Protein AF-A0A916HCC2-F1 (afdb_monomer_lite)

Structure (mmCIF, N/CA/C/O backbone):
data_AF-A0A916HCC2-F1
#
_entry.id   AF-A0A916HCC2-F1
#
loop_
_atom_site.group_PDB
_atom_site.id
_atom_site.type_symbol
_atom_site.label_atom_id
_atom_site.label_alt_id
_atom_site.label_comp_id
_atom_site.label_asym_id
_atom_site.label_entity_id
_atom_site.label_seq_id
_atom_site.pdbx_PDB_ins_code
_atom_site.Cartn_x
_atom_site.Cartn_y
_atom_site.Cartn_z
_atom_site.occupancy
_atom_site.B_iso_or_equiv
_atom_site.auth_seq_id
_atom_site.auth_comp_id
_atom_site.auth_asym_id
_atom_site.auth_atom_id
_atom_site.pdbx_PDB_model_num
ATOM 1 N N . LEU A 1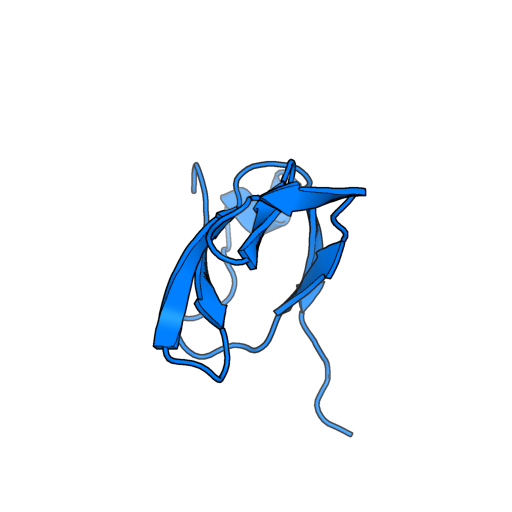 1 ? 3.255 6.823 -17.048 1.00 75.88 1 LEU A N 1
ATOM 2 C CA . LEU A 1 1 ? 3.617 6.010 -15.866 1.00 75.88 1 LEU A CA 1
ATOM 3 C C . LEU A 1 1 ? 2.596 6.277 -14.774 1.00 75.88 1 LEU A C 1
ATOM 5 O O . LEU A 1 1 ? 2.350 7.436 -14.457 1.00 75.88 1 LEU A O 1
ATOM 9 N N . THR A 1 2 ? 1.984 5.232 -14.236 1.00 84.94 2 THR A N 1
ATOM 10 C CA . THR A 1 2 ? 0.984 5.328 -13.168 1.00 84.94 2 THR A CA 1
ATOM 11 C C . THR A 1 2 ? 1.649 5.713 -11.850 1.00 84.94 2 THR A C 1
ATOM 13 O O . THR A 1 2 ? 2.572 5.044 -11.394 1.00 84.94 2 THR A O 1
ATOM 16 N N . GLY A 1 3 ? 1.190 6.797 -11.222 1.00 90.00 3 GLY A N 1
ATOM 17 C CA . GLY A 1 3 ? 1.723 7.232 -9.926 1.00 90.00 3 GLY A CA 1
ATOM 18 C C . GLY A 1 3 ? 1.198 6.397 -8.754 1.00 90.00 3 GLY A C 1
ATOM 19 O O . GLY A 1 3 ? 1.954 6.030 -7.857 1.00 90.00 3 GLY A O 1
ATOM 20 N N . ALA A 1 4 ? -0.100 6.086 -8.762 1.00 92.81 4 ALA A N 1
ATOM 21 C CA . ALA A 1 4 ? -0.758 5.294 -7.730 1.00 92.81 4 ALA A CA 1
ATOM 22 C C . ALA A 1 4 ? -2.038 4.639 -8.258 1.00 92.81 4 ALA A C 1
ATOM 24 O O . ALA A 1 4 ? -2.717 5.198 -9.118 1.00 92.81 4 ALA A O 1
ATOM 25 N N . LEU A 1 5 ? -2.400 3.498 -7.675 1.00 92.50 5 LEU A N 1
ATOM 26 C CA . LEU A 1 5 ? -3.688 2.843 -7.874 1.00 92.50 5 LEU A CA 1
ATOM 27 C C . LEU A 1 5 ? -4.720 3.409 -6.893 1.00 92.50 5 LEU A C 1
ATOM 29 O O . LEU A 1 5 ? -4.423 3.632 -5.715 1.00 92.50 5 LEU A O 1
ATOM 33 N N . ARG A 1 6 ? -5.945 3.643 -7.370 1.00 94.88 6 ARG A N 1
ATOM 34 C CA . ARG A 1 6 ? -7.091 3.976 -6.518 1.00 94.88 6 ARG A CA 1
ATOM 35 C C . ARG A 1 6 ? -7.803 2.678 -6.155 1.00 94.88 6 ARG A C 1
ATOM 37 O O . ARG A 1 6 ? -8.416 2.058 -7.011 1.00 94.88 6 ARG A O 1
ATOM 44 N N . MET A 1 7 ? -7.714 2.302 -4.888 1.00 94.69 7 MET A N 1
ATOM 45 C CA . MET A 1 7 ? -8.305 1.083 -4.354 1.00 94.69 7 MET A CA 1
ATOM 46 C C . MET A 1 7 ? -9.655 1.383 -3.708 1.00 94.69 7 MET A C 1
ATOM 48 O O . MET A 1 7 ? -9.836 2.444 -3.102 1.00 94.69 7 MET A O 1
ATOM 52 N N . GLU A 1 8 ? -10.568 0.422 -3.795 1.00 94.94 8 GLU A N 1
ATOM 53 C CA . GLU A 1 8 ? -11.819 0.382 -3.043 1.00 94.94 8 GLU A CA 1
ATOM 54 C C . GLU A 1 8 ? -11.838 -0.901 -2.202 1.00 94.94 8 GLU A C 1
ATOM 56 O O . GLU A 1 8 ? -11.485 -1.976 -2.686 1.00 94.94 8 GLU A O 1
ATOM 61 N N . MET A 1 9 ? -12.153 -0.771 -0.915 1.00 91.75 9 MET A N 1
ATOM 62 C CA . MET A 1 9 ? -12.323 -1.899 0.003 1.00 91.75 9 MET A CA 1
ATOM 63 C C . MET A 1 9 ? -13.767 -2.424 -0.068 1.00 91.75 9 MET A C 1
ATOM 65 O O . MET A 1 9 ? -14.649 -1.676 -0.486 1.00 91.75 9 MET A O 1
ATOM 69 N N . PRO A 1 10 ? -14.048 -3.662 0.386 1.00 89.12 10 PRO A N 1
ATOM 70 C CA . PRO A 1 10 ? -15.402 -4.235 0.348 1.00 89.12 10 PRO A CA 1
ATOM 71 C C . PRO A 1 10 ? -16.475 -3.415 1.082 1.00 89.12 10 PRO A C 1
ATOM 73 O O . PRO A 1 10 ? -17.657 -3.535 0.791 1.00 89.12 10 PRO A O 1
ATOM 76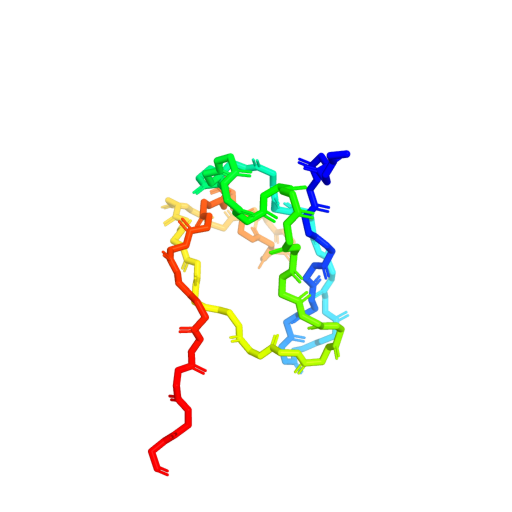 N N . ASP A 1 11 ? -16.066 -2.570 2.026 1.00 90.19 11 ASP A N 1
ATOM 77 C CA . ASP A 1 11 ? -16.936 -1.648 2.765 1.00 90.19 11 ASP A CA 1
ATOM 78 C C . ASP A 1 11 ? -17.153 -0.291 2.061 1.00 90.19 11 ASP A C 1
ATOM 80 O O . ASP A 1 11 ? -17.681 0.646 2.660 1.00 90.19 11 ASP A O 1
ATOM 84 N N . GLY A 1 12 ? -16.711 -0.151 0.806 1.00 92.44 12 GLY A N 1
ATOM 85 C CA . GLY A 1 12 ? -16.861 1.052 -0.018 1.00 92.44 12 GLY A CA 1
ATOM 86 C C . GLY A 1 12 ? -15.839 2.158 0.269 1.00 92.44 12 GLY A C 1
ATOM 87 O O . GLY A 1 12 ? -15.835 3.199 -0.398 1.00 92.44 12 GLY A O 1
ATOM 88 N N . ARG A 1 13 ? -14.937 1.975 1.242 1.00 93.19 13 ARG A N 1
ATOM 89 C CA . ARG A 1 13 ? -13.898 2.967 1.542 1.00 93.19 13 ARG A CA 1
ATOM 90 C C . ARG A 1 13 ? -12.805 2.954 0.482 1.00 93.19 13 ARG A C 1
ATOM 92 O O . ARG A 1 13 ? -12.365 1.907 0.015 1.00 93.19 13 ARG A O 1
ATOM 99 N N . ARG A 1 14 ? -12.304 4.145 0.147 1.00 94.75 14 ARG A N 1
ATOM 100 C CA . ARG A 1 14 ? -11.324 4.343 -0.928 1.00 94.75 14 ARG A CA 1
ATOM 101 C C . ARG A 1 14 ? -10.007 4.884 -0.404 1.00 94.75 14 ARG A C 1
ATOM 103 O O . ARG A 1 14 ? -9.989 5.774 0.445 1.00 94.75 14 ARG A O 1
ATOM 110 N N . PHE A 1 15 ? -8.905 4.396 -0.959 1.00 94.44 15 PHE A N 1
ATOM 111 C CA . PHE A 1 15 ? -7.564 4.883 -0.643 1.00 94.44 15 PHE A CA 1
ATOM 112 C C . PHE A 1 15 ? -6.640 4.812 -1.865 1.00 94.44 15 PHE A C 1
ATOM 114 O O . PHE A 1 15 ? -6.970 4.207 -2.883 1.00 94.44 15 PHE A O 1
ATOM 121 N N . ARG A 1 16 ? -5.485 5.481 -1.785 1.00 94.56 16 ARG A N 1
ATOM 122 C CA . ARG A 1 16 ? -4.462 5.464 -2.841 1.00 94.56 16 ARG A CA 1
ATOM 123 C C . ARG A 1 16 ? -3.307 4.556 -2.441 1.00 94.56 16 ARG A C 1
ATOM 125 O O . ARG A 1 16 ? -2.865 4.590 -1.295 1.00 94.56 16 ARG A O 1
ATOM 132 N N . LEU A 1 17 ? -2.794 3.803 -3.403 1.00 94.19 17 LEU A N 1
ATOM 133 C CA . LEU A 1 17 ? -1.682 2.879 -3.240 1.00 94.19 17 LEU A CA 1
ATOM 134 C C . LEU A 1 17 ? -0.632 3.174 -4.316 1.00 94.19 17 LEU A C 1
ATOM 136 O O . LEU A 1 17 ? -0.785 2.800 -5.472 1.00 94.19 17 LEU A O 1
ATOM 140 N N . GLY A 1 18 ? 0.404 3.928 -3.941 1.00 91.94 18 GLY A N 1
ATOM 141 C CA . GLY A 1 18 ? 1.516 4.295 -4.836 1.00 91.94 18 GLY A CA 1
ATOM 142 C C . GLY A 1 18 ? 2.846 3.625 -4.490 1.00 91.94 18 GLY A C 1
ATOM 143 O O . GLY A 1 18 ? 3.765 3.599 -5.307 1.00 91.94 18 GLY A O 1
ATOM 144 N N . ALA A 1 19 ? 2.956 3.068 -3.282 1.00 92.62 19 ALA A N 1
ATOM 145 C CA . ALA A 1 19 ? 4.155 2.385 -2.821 1.00 92.62 19 ALA A CA 1
ATOM 146 C C . ALA A 1 19 ? 4.134 0.908 -3.235 1.00 92.62 19 ALA A C 1
ATOM 148 O O . ALA A 1 19 ? 3.081 0.274 -3.221 1.00 92.62 19 ALA A O 1
ATOM 149 N N . GLY A 1 20 ? 5.302 0.354 -3.561 1.00 91.88 20 GLY A N 1
ATOM 150 C CA . GLY A 1 20 ? 5.462 -1.054 -3.944 1.00 91.88 20 GLY A CA 1
ATOM 151 C C . GLY A 1 20 ? 5.124 -1.381 -5.401 1.00 91.88 20 GLY A C 1
ATOM 152 O O . GLY A 1 20 ? 5.342 -2.513 -5.803 1.00 91.88 20 GLY A O 1
ATOM 153 N N . LEU A 1 21 ? 4.619 -0.425 -6.189 1.00 91.88 21 LEU A N 1
ATOM 154 C CA . LEU A 1 21 ? 4.487 -0.601 -7.639 1.00 91.88 21 LEU A CA 1
ATOM 155 C C . LEU A 1 21 ? 5.889 -0.610 -8.259 1.00 91.88 21 LEU A C 1
ATOM 157 O O . LEU A 1 21 ? 6.666 0.324 -8.014 1.00 91.88 21 LEU A O 1
ATOM 161 N N . GLY A 1 22 ? 6.216 -1.646 -9.025 1.00 91.56 22 GLY A N 1
ATOM 162 C CA . GLY A 1 22 ? 7.418 -1.696 -9.846 1.00 91.56 22 GLY A CA 1
ATOM 163 C C . GLY A 1 22 ? 7.238 -0.903 -11.137 1.00 91.56 22 GLY A C 1
ATOM 164 O O . GLY A 1 22 ? 6.162 -0.387 -11.444 1.00 91.56 22 GLY A O 1
ATOM 165 N N . ASP A 1 23 ? 8.311 -0.775 -11.913 1.00 92.44 23 ASP A N 1
ATOM 166 C CA . ASP A 1 23 ? 8.255 -0.036 -13.177 1.00 92.44 23 ASP A CA 1
ATOM 167 C C . ASP A 1 23 ? 7.369 -0.725 -14.217 1.00 92.44 23 ASP A C 1
ATOM 169 O O . ASP A 1 23 ? 6.736 -0.038 -15.018 1.00 92.44 23 ASP A O 1
ATOM 173 N N . ALA A 1 24 ? 7.281 -2.058 -14.172 1.00 90.56 24 ALA A N 1
ATOM 174 C CA . ALA A 1 24 ? 6.371 -2.831 -15.006 1.00 90.56 24 ALA A CA 1
ATOM 175 C C . ALA A 1 24 ? 4.912 -2.467 -14.697 1.00 90.56 24 ALA A C 1
ATOM 177 O O . ALA A 1 24 ? 4.217 -2.009 -15.597 1.00 90.56 24 ALA A O 1
ATOM 178 N N . GLU A 1 25 ? 4.484 -2.514 -13.428 1.00 90.75 25 GLU A N 1
ATOM 179 C CA . GLU A 1 25 ? 3.114 -2.132 -13.051 1.00 90.75 25 GLU A CA 1
ATOM 180 C C . GLU A 1 25 ? 2.833 -0.635 -13.248 1.00 90.75 25 GLU A C 1
ATOM 182 O O . GLU A 1 25 ? 1.686 -0.213 -13.380 1.00 90.75 25 GLU A O 1
ATOM 187 N N . ARG A 1 26 ? 3.860 0.223 -13.264 1.00 91.88 26 ARG A N 1
ATOM 188 C CA . ARG A 1 26 ? 3.676 1.640 -13.614 1.00 91.88 26 ARG A CA 1
ATOM 189 C C . ARG A 1 26 ? 3.514 1.868 -15.112 1.00 91.88 26 ARG A C 1
ATOM 191 O O . ARG A 1 26 ? 2.886 2.862 -15.492 1.00 91.88 26 ARG A O 1
ATOM 198 N N . ARG A 1 27 ? 4.136 1.041 -15.952 1.00 93.56 27 ARG A N 1
ATOM 199 C CA . ARG A 1 27 ? 3.991 1.098 -17.414 1.00 93.56 27 ARG A CA 1
ATOM 200 C C . ARG A 1 27 ? 2.680 0.464 -17.850 1.00 93.56 27 ARG A C 1
ATOM 202 O O . ARG A 1 27 ? 1.992 1.063 -18.667 1.00 93.56 27 ARG A O 1
ATOM 209 N N . ASP A 1 28 ? 2.344 -0.667 -17.247 1.00 91.69 28 ASP A N 1
ATOM 210 C CA . ASP A 1 28 ? 1.138 -1.440 -17.504 1.00 91.69 28 ASP A CA 1
ATOM 211 C C . ASP A 1 28 ? 0.399 -1.706 -16.179 1.00 91.69 28 ASP A C 1
ATOM 213 O O . ASP A 1 28 ? 0.656 -2.699 -15.492 1.00 91.69 28 ASP A O 1
ATOM 217 N N . PRO A 1 29 ? -0.433 -0.753 -15.721 1.00 91.06 29 PRO A N 1
ATOM 218 C CA . PRO A 1 29 ? -1.152 -0.898 -14.463 1.00 91.06 29 PRO A CA 1
ATOM 219 C C . PRO A 1 29 ? -2.233 -1.981 -14.553 1.00 91.06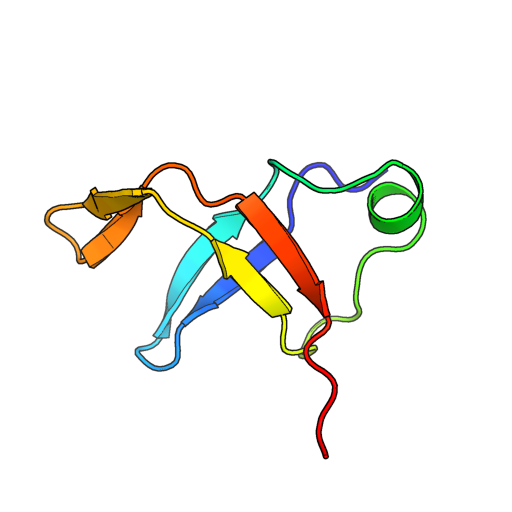 29 PRO A C 1
ATOM 221 O O . PRO A 1 29 ? -2.865 -2.122 -15.600 1.00 91.06 29 PRO A O 1
ATOM 224 N N . PRO A 1 30 ? -2.538 -2.674 -13.437 1.00 89.88 30 PRO A N 1
ATOM 225 C CA . PRO A 1 30 ? -3.657 -3.603 -13.388 1.00 89.88 30 PRO A CA 1
ATOM 226 C C . PRO A 1 30 ? -4.960 -2.947 -13.879 1.00 89.88 30 PRO A C 1
ATOM 228 O O . PRO A 1 30 ? -5.249 -1.810 -13.476 1.00 89.88 30 PRO A O 1
ATOM 231 N N . PRO A 1 31 ? -5.766 -3.644 -14.701 1.00 91.25 31 PRO A N 1
ATOM 232 C CA . PRO A 1 31 ? -7.040 -3.124 -15.179 1.00 91.25 31 PRO A CA 1
ATOM 233 C C . PRO A 1 31 ? -7.976 -2.733 -14.034 1.00 91.25 31 PRO A C 1
ATOM 235 O O . PRO A 1 31 ? -7.977 -3.345 -12.961 1.00 91.25 31 PRO A O 1
ATOM 238 N N . ILE A 1 32 ? -8.826 -1.735 -14.271 1.00 91.19 32 ILE A N 1
ATOM 239 C CA . ILE A 1 32 ? -9.867 -1.343 -13.314 1.00 91.19 32 ILE A CA 1
ATOM 240 C C . ILE A 1 32 ? -10.793 -2.541 -13.061 1.00 91.19 32 ILE A C 1
ATOM 242 O O . ILE A 1 32 ? -11.212 -3.211 -13.998 1.00 91.19 32 ILE A O 1
ATOM 246 N N . GLY A 1 33 ? -11.107 -2.797 -11.790 1.00 90.94 33 GLY A N 1
ATOM 247 C CA . GLY A 1 33 ? -11.898 -3.957 -11.361 1.00 90.94 33 GLY A CA 1
ATOM 248 C C . GLY A 1 33 ? -11.055 -5.164 -10.942 1.00 90.94 33 GLY A C 1
ATOM 249 O O . GLY A 1 33 ? -11.571 -6.057 -10.280 1.00 90.94 33 GLY A O 1
ATOM 250 N N . THR A 1 34 ? -9.752 -5.163 -11.236 1.00 92.06 34 THR A N 1
ATOM 251 C CA . THR A 1 34 ? -8.836 -6.222 -10.796 1.00 92.06 34 THR A CA 1
ATOM 252 C C . THR A 1 34 ? -8.679 -6.222 -9.277 1.00 92.06 34 THR A C 1
ATOM 254 O O . THR A 1 34 ? -8.401 -5.187 -8.662 1.00 92.06 34 THR A O 1
ATOM 257 N N . LEU A 1 35 ? -8.783 -7.401 -8.661 1.00 93.19 35 LEU A N 1
ATOM 258 C CA . LEU A 1 35 ? -8.477 -7.574 -7.246 1.00 93.19 35 LEU A CA 1
ATOM 259 C C . LEU A 1 35 ? -6.962 -7.572 -7.031 1.00 93.19 35 LEU A C 1
ATOM 261 O O . LEU A 1 35 ? -6.214 -8.300 -7.675 1.00 93.19 35 LEU A O 1
ATOM 265 N N . VAL A 1 36 ? -6.497 -6.767 -6.081 1.00 93.06 36 VAL A N 1
ATOM 266 C CA . VAL A 1 36 ? -5.075 -6.642 -5.745 1.00 93.06 36 VAL A CA 1
ATOM 267 C C . VAL A 1 36 ? -4.886 -6.918 -4.264 1.00 93.06 36 VAL A C 1
ATOM 269 O O . VAL A 1 36 ? -5.594 -6.380 -3.412 1.00 93.06 36 VAL A O 1
ATOM 272 N N . THR A 1 37 ? -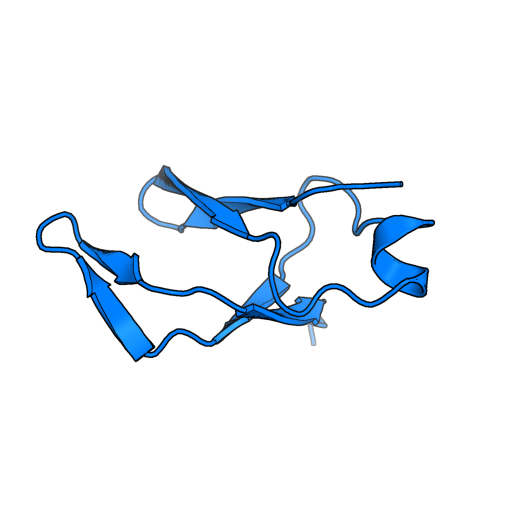3.885 -7.733 -3.950 1.00 93.94 37 THR A N 1
ATOM 273 C CA . THR A 1 37 ? -3.412 -7.910 -2.581 1.00 93.94 37 THR A CA 1
ATOM 274 C C . THR A 1 37 ? -2.418 -6.803 -2.253 1.00 93.94 37 THR A C 1
ATOM 276 O O . THR A 1 37 ? -1.502 -6.514 -3.026 1.00 93.94 37 THR A O 1
ATOM 279 N N . TYR A 1 38 ? -2.573 -6.198 -1.081 1.00 94.38 38 TYR A N 1
ATOM 280 C CA . TYR A 1 38 ? -1.673 -5.176 -0.566 1.00 94.38 38 TYR A CA 1
ATOM 281 C C . TYR A 1 38 ? -1.332 -5.462 0.894 1.00 94.38 38 TYR A C 1
ATOM 283 O O . TYR A 1 38 ? -2.060 -6.160 1.599 1.00 94.38 38 TYR A O 1
ATOM 291 N N . ARG A 1 39 ? -0.210 -4.915 1.357 1.00 95.19 39 ARG A N 1
ATOM 292 C CA . ARG A 1 39 ? 0.239 -5.027 2.749 1.00 95.19 39 ARG A CA 1
ATOM 293 C C . ARG A 1 39 ? 0.225 -3.651 3.394 1.00 95.19 39 ARG A C 1
ATOM 295 O O . ARG A 1 39 ? 0.574 -2.664 2.755 1.00 95.19 39 ARG A O 1
ATOM 302 N N . TYR A 1 40 ? -0.139 -3.585 4.664 1.00 95.12 40 TYR A N 1
ATOM 303 C CA . TYR A 1 40 ? -0.126 -2.360 5.461 1.00 95.12 40 TYR A CA 1
ATOM 304 C C . TYR A 1 40 ? 0.365 -2.674 6.875 1.00 95.12 40 TYR A C 1
ATOM 306 O O . TYR A 1 40 ? 0.407 -3.837 7.270 1.00 95.12 40 TYR A O 1
ATOM 314 N N . GLN A 1 41 ? 0.788 -1.650 7.616 1.00 93.06 41 GLN A N 1
ATOM 315 C CA . GLN A 1 41 ? 1.364 -1.836 8.959 1.00 93.06 41 GLN A CA 1
ATOM 316 C C . GLN A 1 41 ? 0.348 -1.592 10.075 1.00 93.06 41 GLN A C 1
ATOM 318 O O . GLN A 1 41 ? 0.399 -2.232 11.116 1.00 93.06 41 GLN A O 1
ATOM 323 N N . ALA A 1 42 ? -0.571 -0.655 9.862 1.00 94.62 42 ALA A N 1
ATOM 324 C CA . ALA A 1 42 ? -1.600 -0.295 10.826 1.00 94.62 42 ALA A CA 1
ATOM 325 C C . ALA A 1 42 ? -2.841 0.226 10.100 1.00 94.62 42 ALA A C 1
ATOM 327 O O . ALA A 1 42 ? -2.781 0.548 8.913 1.00 94.62 42 ALA A O 1
ATOM 328 N N . LEU A 1 43 ? -3.948 0.360 10.823 1.00 95.19 43 LEU A N 1
ATOM 329 C CA . LEU A 1 43 ?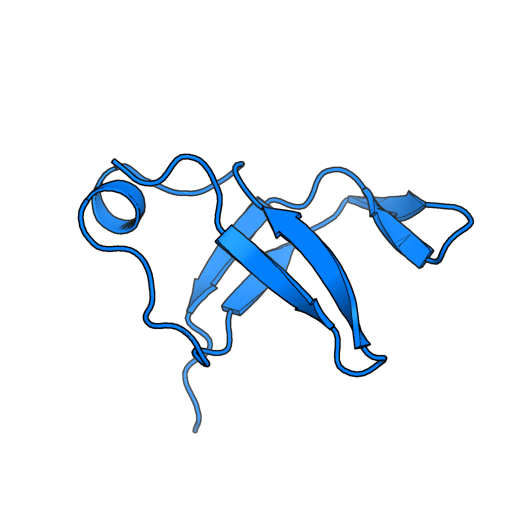 -5.122 1.089 10.357 1.00 95.19 43 LEU A CA 1
ATOM 330 C C . LEU A 1 43 ? -5.130 2.502 10.951 1.00 95.19 43 LEU A C 1
ATOM 332 O O . LEU A 1 43 ? -4.649 2.746 12.055 1.00 95.19 43 LEU A O 1
ATOM 336 N N . THR A 1 44 ? -5.668 3.453 10.200 1.00 93.69 44 THR A N 1
ATOM 337 C CA . THR A 1 44 ? -6.015 4.785 10.711 1.00 93.69 44 THR A CA 1
ATOM 338 C C . THR A 1 44 ? -7.252 4.701 11.617 1.00 93.69 44 THR A C 1
ATOM 340 O O . THR A 1 44 ? -7.989 3.719 11.533 1.00 93.69 44 THR A O 1
ATOM 343 N N . PRO A 1 45 ? -7.572 5.737 12.418 1.00 93.88 45 PRO A N 1
ATOM 344 C CA . PRO A 1 45 ? -8.812 5.766 13.207 1.00 93.88 45 PRO A CA 1
ATOM 345 C C . PRO A 1 45 ? -10.089 5.634 12.364 1.00 93.88 45 PRO A C 1
ATOM 347 O O . PRO A 1 45 ? -11.113 5.167 12.841 1.00 93.88 45 PRO A O 1
ATOM 350 N N . ARG A 1 46 ? -10.022 6.007 11.078 1.00 89.94 46 ARG A N 1
ATOM 351 C CA . ARG A 1 46 ? -11.111 5.834 10.099 1.00 89.94 46 ARG A CA 1
ATOM 352 C C . ARG A 1 46 ? -11.116 4.442 9.450 1.00 89.94 46 ARG A C 1
ATOM 354 O O . ARG A 1 46 ? -11.854 4.211 8.495 1.00 89.94 46 ARG A O 1
ATOM 361 N N . GLY A 1 47 ? -10.248 3.546 9.923 1.00 91.75 47 GLY A N 1
ATOM 362 C CA . GLY A 1 47 ? -10.030 2.175 9.467 1.00 91.75 47 GLY A CA 1
ATOM 363 C C . GLY A 1 47 ? -9.458 2.034 8.052 1.00 91.75 47 GLY A C 1
ATOM 364 O O . GLY A 1 47 ? -9.548 0.960 7.471 1.00 91.75 47 GLY A O 1
ATOM 365 N N . LEU A 1 48 ? -8.860 3.092 7.493 1.00 94.06 48 LEU A N 1
ATOM 366 C CA . LEU A 1 48 ? -8.090 2.995 6.247 1.00 94.06 48 LEU A CA 1
ATOM 367 C C . LEU A 1 48 ? -6.681 2.439 6.509 1.00 94.06 48 LEU A C 1
ATOM 369 O O . LEU A 1 48 ? -6.083 2.822 7.519 1.00 94.06 48 LEU A O 1
ATOM 373 N N . PRO A 1 49 ? -6.109 1.640 5.595 1.00 94.62 49 PRO A N 1
ATOM 374 C CA . PRO A 1 49 ? -4.725 1.178 5.675 1.00 94.62 49 PRO A CA 1
ATOM 375 C C . PRO A 1 49 ? -3.715 2.328 5.771 1.00 94.62 49 PRO A C 1
ATOM 377 O O . PRO A 1 49 ? -3.712 3.248 4.951 1.00 94.62 49 PRO A O 1
ATOM 380 N N . ARG A 1 50 ? -2.812 2.260 6.751 1.00 94.88 50 ARG A N 1
ATOM 381 C CA . ARG A 1 50 ? -1.680 3.177 6.910 1.00 94.88 50 ARG A CA 1
ATOM 382 C C . ARG A 1 50 ? -0.437 2.577 6.258 1.00 94.88 50 ARG A C 1
ATOM 384 O O . ARG A 1 50 ? -0.056 1.442 6.550 1.00 94.88 50 ARG A O 1
ATOM 391 N N . PHE A 1 51 ? 0.195 3.374 5.396 1.00 93.50 51 PHE A N 1
ATOM 392 C CA . PHE A 1 51 ? 1.338 2.975 4.565 1.00 93.50 51 PHE A CA 1
ATOM 393 C C . PHE A 1 51 ? 1.072 1.709 3.725 1.00 93.50 51 PHE A C 1
ATOM 395 O O . PHE A 1 51 ? 1.827 0.737 3.825 1.00 93.50 51 PHE A O 1
ATOM 402 N N . PRO A 1 52 ? -0.002 1.690 2.910 1.00 95.38 52 PRO A N 1
ATOM 403 C CA . PRO A 1 52 ? -0.287 0.552 2.051 1.00 95.38 52 PRO A CA 1
ATOM 404 C C . PRO A 1 52 ? 0.785 0.414 0.967 1.00 95.38 52 PRO A C 1
ATOM 406 O O . PRO A 1 52 ? 1.175 1.392 0.326 1.00 95.38 52 PRO A O 1
ATOM 409 N N . ARG A 1 53 ? 1.236 -0.818 0.750 1.00 95.56 53 ARG A N 1
ATOM 410 C CA . ARG A 1 53 ? 2.191 -1.195 -0.291 1.00 95.56 53 ARG A CA 1
ATOM 411 C C . ARG A 1 53 ? 1.579 -2.264 -1.182 1.00 95.56 53 ARG A C 1
ATOM 413 O O . ARG A 1 53 ? 1.015 -3.233 -0.668 1.00 95.56 53 ARG A O 1
ATOM 420 N N . TYR A 1 54 ? 1.700 -2.075 -2.493 1.00 95.31 54 TYR A N 1
ATOM 421 C CA . TYR A 1 54 ? 1.373 -3.087 -3.492 1.00 95.31 54 TYR A CA 1
ATOM 422 C C . TYR A 1 54 ? 2.102 -4.395 -3.170 1.00 95.31 54 TYR A C 1
ATOM 424 O O . TYR A 1 54 ? 3.247 -4.367 -2.711 1.00 95.31 54 TYR A O 1
ATOM 432 N N . TRP A 1 55 ? 1.425 -5.522 -3.384 1.00 93.12 55 TRP A N 1
ATOM 433 C CA . TRP A 1 55 ? 2.037 -6.843 -3.285 1.00 93.12 55 TRP A CA 1
ATOM 434 C C . TRP A 1 55 ? 1.926 -7.587 -4.612 1.00 93.12 55 TRP A C 1
ATOM 436 O O . TRP A 1 55 ? 2.945 -7.849 -5.237 1.0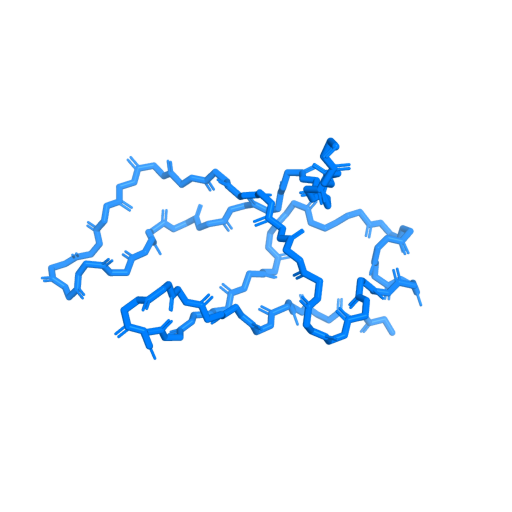0 93.12 55 TRP A O 1
ATOM 446 N N . ARG A 1 56 ? 0.701 -7.914 -5.042 1.00 92.31 56 ARG A N 1
ATOM 447 C CA . ARG A 1 56 ? 0.438 -8.589 -6.323 1.00 92.31 56 ARG A CA 1
ATOM 448 C C . ARG A 1 56 ? -1.034 -8.506 -6.709 1.00 92.31 56 ARG A C 1
ATOM 450 O O . ARG A 1 56 ? -1.890 -8.386 -5.826 1.00 92.31 56 ARG A O 1
ATOM 457 N N . VAL A 1 57 ? -1.326 -8.652 -7.998 1.00 93.06 57 VAL A N 1
ATOM 458 C CA . VAL A 1 57 ? -2.671 -9.001 -8.479 1.00 93.06 57 VAL A CA 1
ATOM 459 C C . VAL A 1 57 ? -3.105 -10.313 -7.823 1.00 93.06 57 VAL A C 1
ATOM 461 O O . VAL A 1 57 ? -2.312 -11.242 -7.677 1.00 93.06 57 VAL A O 1
ATOM 464 N N . ARG A 1 58 ? -4.344 -10.360 -7.335 1.00 88.88 58 ARG A N 1
ATOM 465 C CA . ARG A 1 58 ? -4.929 -11.563 -6.753 1.00 88.88 58 ARG A CA 1
ATOM 466 C C . ARG A 1 58 ? -5.401 -12.447 -7.903 1.00 88.88 58 ARG A C 1
ATOM 468 O O . ARG A 1 58 ? -6.298 -12.052 -8.633 1.00 88.88 58 ARG A O 1
ATOM 475 N N . GLU A 1 59 ? -4.799 -13.620 -8.034 1.00 82.19 59 GLU A N 1
ATOM 476 C CA . GLU A 1 59 ? -5.320 -14.669 -8.906 1.00 82.19 59 GLU A CA 1
ATOM 477 C C . GLU A 1 59 ? -6.608 -15.216 -8.277 1.00 82.19 59 GLU A C 1
ATOM 479 O O . GLU A 1 59 ? -6.650 -15.519 -7.077 1.00 82.19 59 GLU A O 1
ATOM 484 N N . GLU A 1 60 ? -7.680 -15.248 -9.063 1.00 67.06 60 GLU A N 1
ATOM 485 C CA . GLU A 1 60 ? -8.874 -16.020 -8.731 1.00 67.06 60 GLU A CA 1
ATOM 486 C C . GLU A 1 60 ? -8.544 -17.491 -9.017 1.00 67.06 60 GLU A C 1
ATOM 488 O O . GLU A 1 60 ? -7.976 -17.797 -10.065 1.00 67.06 60 GLU A O 1
ATOM 493 N N . PHE A 1 61 ? -8.798 -18.367 -8.041 1.00 54.81 61 PHE A N 1
ATOM 494 C CA . PHE A 1 61 ? -8.612 -19.814 -8.181 1.00 54.81 61 PHE A CA 1
ATOM 495 C C . PHE A 1 61 ? -9.811 -20.440 -8.885 1.00 54.81 61 PHE A C 1
ATOM 497 O O . PHE A 1 61 ? -10.944 -20.006 -8.566 1.00 54.81 61 PHE A O 1
#

Foldseek 3Di:
DDQWDWDADPVRDIDTERAADDPVCRVPPDDPPFAFDWDADDADPVRHGDNIYGDGTDDDD

Sequence (61 aa):
LTGALRMEMPDGRRFRLGAGLGDAERRDPPPIGTLVTYRYQALTPRGLPRFPRYWRVREEF

Radius of gyration: 11.57 Å; chains: 1; bounding box: 25×27×31 Å

pLDDT: mean 91.22, std 6.51, range [54.81, 95.56]

Secondary structure (DSSP, 8-state):
----EEEE-TTS-EEEE-BT--HHHHHSPPPTT--EEEE-SEE-TTSPEES-EEEEE----